Protein AF-A0AAX2RAG4-F1 (afdb_monomer_lite)

Structure (mmCIF, N/CA/C/O backbone):
data_AF-A0AAX2RAG4-F1
#
_entry.id   AF-A0AAX2RAG4-F1
#
loop_
_atom_site.group_PDB
_atom_site.id
_atom_site.type_symbol
_atom_site.label_atom_id
_atom_site.label_alt_id
_atom_site.label_comp_id
_atom_site.label_asym_id
_atom_site.label_entity_id
_atom_site.label_seq_id
_atom_site.pdbx_PDB_ins_code
_atom_site.Cartn_x
_atom_site.Cartn_y
_atom_site.Cartn_z
_atom_site.occupancy
_atom_site.B_iso_or_equiv
_atom_site.auth_seq_id
_atom_site.auth_comp_id
_atom_site.auth_asym_id
_atom_site.auth_atom_id
_atom_site.pdbx_PDB_model_num
ATOM 1 N N . MET A 1 1 ? -92.701 -28.970 1.098 1.00 37.75 1 MET A N 1
ATOM 2 C CA . MET A 1 1 ? -91.226 -29.103 1.079 1.00 37.75 1 MET A CA 1
ATOM 3 C C . MET A 1 1 ? -90.714 -28.076 0.060 1.00 37.75 1 MET A C 1
ATOM 5 O O . MET A 1 1 ? -91.032 -28.248 -1.103 1.00 37.75 1 MET A O 1
ATOM 9 N N . THR A 1 2 ? -90.379 -26.829 0.450 1.00 43.62 2 THR A N 1
ATOM 10 C CA . THR A 1 2 ? -89.018 -26.285 0.770 1.00 43.62 2 THR A CA 1
ATOM 11 C C . THR A 1 2 ? -87.989 -26.554 -0.343 1.00 43.62 2 THR A C 1
ATOM 13 O O . THR A 1 2 ? -87.882 -27.702 -0.738 1.00 43.62 2 THR A O 1
ATOM 16 N N . ASN A 1 3 ? -87.129 -25.653 -0.839 1.00 43.50 3 ASN A N 1
ATOM 17 C CA . ASN A 1 3 ? -86.692 -24.287 -0.496 1.00 43.50 3 ASN A CA 1
ATOM 18 C C . ASN A 1 3 ? -85.662 -23.835 -1.576 1.00 43.50 3 ASN A C 1
ATOM 20 O O . ASN A 1 3 ? -84.988 -24.720 -2.089 1.00 43.50 3 ASN A O 1
ATOM 24 N N . ARG A 1 4 ? -85.424 -22.512 -1.737 1.00 43.94 4 ARG A N 1
ATOM 25 C CA . ARG A 1 4 ? -84.215 -21.829 -2.315 1.00 43.94 4 ARG A CA 1
ATOM 26 C C . ARG A 1 4 ? -83.879 -22.133 -3.790 1.00 43.94 4 ARG A C 1
ATOM 28 O O . ARG A 1 4 ? -83.870 -23.278 -4.196 1.00 43.94 4 ARG A O 1
ATOM 35 N N . GLY A 1 5 ? -83.564 -21.176 -4.658 1.00 37.09 5 GLY A N 1
ATOM 36 C CA . GLY A 1 5 ? -82.753 -19.962 -4.515 1.00 37.09 5 GLY A CA 1
ATOM 37 C C . GLY A 1 5 ? -81.692 -19.974 -5.635 1.00 37.09 5 GLY A C 1
ATOM 38 O O . GLY A 1 5 ? -81.413 -21.049 -6.160 1.00 37.09 5 GLY A O 1
ATOM 39 N N . ALA A 1 6 ? -81.101 -18.808 -5.932 1.00 45.03 6 ALA A N 1
ATOM 40 C CA . ALA A 1 6 ? -80.059 -18.546 -6.946 1.00 45.03 6 ALA A CA 1
ATOM 41 C C . ALA A 1 6 ? -80.590 -18.410 -8.390 1.00 45.03 6 ALA A C 1
ATOM 43 O O . ALA A 1 6 ? -81.412 -19.202 -8.831 1.00 45.03 6 ALA A O 1
ATOM 44 N N . ASP A 1 7 ? -80.159 -17.480 -9.234 1.00 40.81 7 ASP A N 1
ATOM 45 C CA . ASP A 1 7 ? -79.319 -16.281 -9.141 1.00 40.81 7 ASP A CA 1
ATOM 46 C C . ASP A 1 7 ? -79.367 -15.628 -10.544 1.00 40.81 7 ASP A C 1
ATOM 48 O O . ASP A 1 7 ? -79.905 -16.228 -11.476 1.00 40.81 7 ASP A O 1
ATOM 52 N N . MET A 1 8 ? -78.688 -14.488 -10.715 1.00 48.31 8 MET A N 1
ATOM 53 C CA . MET A 1 8 ? -78.346 -13.823 -11.996 1.00 48.31 8 MET A CA 1
ATOM 54 C C . MET A 1 8 ? -79.465 -12.917 -12.548 1.00 48.31 8 MET A C 1
ATOM 56 O O . MET A 1 8 ? -80.428 -13.378 -13.143 1.00 48.31 8 MET A O 1
ATOM 60 N N . ASN A 1 9 ? -79.476 -11.594 -12.350 1.00 42.25 9 ASN A N 1
ATOM 61 C CA . ASN A 1 9 ? -78.424 -10.585 -12.541 1.00 42.25 9 ASN A CA 1
ATOM 62 C C . ASN A 1 9 ? -77.711 -10.710 -13.897 1.00 42.25 9 ASN A C 1
ATOM 64 O O . ASN A 1 9 ? -76.750 -11.466 -14.008 1.00 42.25 9 ASN A O 1
ATOM 68 N N . ARG A 1 10 ? -78.160 -9.939 -14.899 1.00 42.88 10 ARG A N 1
ATOM 69 C CA . ARG A 1 10 ? -77.296 -9.345 -15.934 1.00 42.88 10 ARG A CA 1
ATOM 70 C C . ARG A 1 10 ? -78.033 -8.271 -16.728 1.00 42.88 10 ARG A C 1
ATOM 72 O O . ARG A 1 10 ? -78.867 -8.545 -17.584 1.00 42.88 10 ARG A O 1
ATOM 79 N N . SER A 1 11 ? -77.678 -7.039 -16.396 1.00 49.69 11 SER A N 1
ATOM 80 C CA . SER A 1 11 ? -77.793 -5.861 -17.239 1.00 49.69 11 SER A CA 1
ATOM 81 C C . SER A 1 11 ? -76.720 -5.927 -18.324 1.00 49.69 11 SER A C 1
ATOM 83 O O . SER A 1 11 ? -75.538 -5.910 -17.987 1.00 49.69 11 SER A O 1
ATOM 85 N N . ASP A 1 12 ? -77.101 -5.911 -19.596 1.00 51.25 12 ASP A N 1
ATOM 86 C CA . ASP A 1 12 ? -76.194 -5.563 -20.691 1.00 51.25 12 ASP A CA 1
ATOM 87 C C . ASP A 1 12 ? -76.869 -4.455 -21.509 1.00 51.25 12 ASP A C 1
ATOM 89 O O . ASP A 1 12 ? -77.972 -4.625 -22.013 1.00 51.25 12 ASP A O 1
ATOM 93 N N . HIS A 1 13 ? -76.407 -3.210 -21.390 1.00 46.16 13 HIS A N 1
ATOM 94 C CA . HIS A 1 13 ? -75.175 -2.672 -21.984 1.00 46.16 13 HIS A CA 1
ATOM 95 C C . HIS A 1 13 ? -75.288 -2.540 -23.499 1.00 46.16 13 HIS A C 1
ATOM 97 O O . HIS A 1 13 ? -74.699 -3.325 -24.238 1.00 46.16 13 HIS A O 1
ATOM 103 N N . ASP A 1 14 ? -75.905 -1.443 -23.938 1.00 38.47 14 ASP A N 1
ATOM 104 C CA . ASP A 1 14 ? -75.421 -0.782 -25.142 1.00 38.47 14 ASP A CA 1
ATOM 105 C C . ASP A 1 14 ? -74.399 0.288 -24.757 1.00 38.47 14 ASP A C 1
ATOM 107 O O . ASP A 1 14 ? -74.662 1.282 -24.076 1.00 38.47 14 ASP A O 1
ATOM 111 N N . ARG A 1 15 ? -73.165 -0.034 -25.134 1.00 43.84 15 ARG A N 1
ATOM 112 C CA . ARG A 1 15 ? -71.924 0.667 -24.844 1.00 43.84 15 ARG A CA 1
ATOM 113 C C . ARG A 1 15 ? -71.797 1.887 -25.751 1.00 43.84 15 ARG A C 1
ATOM 115 O O . ARG A 1 15 ? -71.479 1.748 -26.928 1.00 43.84 15 ARG A O 1
ATOM 122 N N . SER A 1 16 ? -71.901 3.086 -25.183 1.00 40.28 16 SER A N 1
ATOM 123 C CA . SER A 1 16 ? -71.326 4.284 -25.802 1.00 40.28 16 SER A CA 1
ATOM 124 C C . SER A 1 16 ? -69.875 4.438 -25.349 1.00 40.28 16 SER A C 1
ATOM 126 O O . SER A 1 16 ? -69.580 4.966 -24.277 1.00 40.28 16 SER A O 1
ATOM 128 N N . SER A 1 17 ? -68.959 3.947 -26.181 1.00 52.50 17 SER A N 1
ATOM 129 C CA . SER A 1 17 ? -67.525 4.213 -26.082 1.00 52.50 17 SER A CA 1
ATOM 130 C C . SER A 1 17 ? -67.264 5.714 -26.225 1.00 52.50 17 SER A C 1
ATOM 132 O O . SER A 1 17 ? -67.457 6.288 -27.294 1.00 52.50 17 SER A O 1
ATOM 134 N N . THR A 1 18 ? -66.805 6.365 -25.156 1.00 49.62 18 THR A N 1
ATOM 135 C CA . THR A 1 18 ? -66.104 7.651 -25.265 1.00 49.62 18 THR A CA 1
ATOM 136 C C . THR A 1 18 ? -64.762 7.541 -24.569 1.00 49.62 18 THR A C 1
ATOM 138 O O . THR A 1 18 ? -64.636 7.596 -23.348 1.00 49.62 18 THR A O 1
ATOM 141 N N . ASN A 1 19 ? -63.752 7.356 -25.409 1.00 50.34 19 ASN A N 1
ATOM 142 C CA . ASN A 1 19 ? -62.339 7.433 -25.101 1.00 50.34 19 ASN A CA 1
ATOM 143 C C . ASN A 1 19 ? -62.022 8.842 -24.556 1.00 50.34 19 ASN A C 1
ATOM 145 O O . ASN A 1 19 ? -61.907 9.796 -25.324 1.00 50.34 19 ASN A O 1
ATOM 149 N N . ARG A 1 20 ? -61.946 9.005 -23.230 1.00 47.72 20 ARG A N 1
ATOM 150 C CA . ARG A 1 20 ? -61.473 10.241 -22.584 1.00 47.72 20 ARG A CA 1
ATOM 151 C C . ARG A 1 20 ? -60.055 10.028 -22.073 1.00 47.72 20 ARG A C 1
ATOM 153 O O . ARG A 1 20 ? -59.838 9.780 -20.891 1.00 47.72 20 ARG A O 1
ATOM 160 N N . GLY A 1 21 ? -59.094 10.147 -22.986 1.00 48.66 21 GLY A N 1
ATOM 161 C CA . GLY A 1 21 ? -57.704 10.402 -22.623 1.00 48.66 21 GLY A CA 1
ATOM 162 C C . GLY A 1 21 ? -57.621 11.739 -21.886 1.00 48.66 21 GLY A C 1
ATOM 163 O O . GLY A 1 21 ? -57.961 12.783 -22.442 1.00 48.66 21 GLY A O 1
ATOM 164 N N . GLN A 1 22 ? -57.233 11.701 -20.614 1.00 56.28 22 GLN A N 1
ATOM 165 C CA . GLN A 1 22 ? -56.990 12.894 -19.812 1.00 56.28 22 GLN A CA 1
ATOM 166 C C . GLN A 1 22 ? -55.708 13.572 -20.313 1.00 56.28 22 GLN A C 1
ATOM 168 O O . GLN A 1 22 ? -54.607 13.076 -20.093 1.00 56.28 22 GLN A O 1
ATOM 173 N N . ALA A 1 23 ? -55.844 14.698 -21.011 1.00 53.62 23 ALA A N 1
ATOM 174 C CA . ALA A 1 23 ? -54.715 15.554 -21.357 1.00 53.62 23 ALA A CA 1
ATOM 175 C C . ALA A 1 23 ? -54.361 16.423 -20.140 1.00 53.62 23 ALA A C 1
ATOM 177 O O . ALA A 1 23 ? -55.017 17.432 -19.875 1.00 53.62 23 ALA A O 1
ATOM 178 N N . LEU A 1 24 ? -53.350 16.005 -19.376 1.00 55.41 24 LEU A N 1
ATOM 179 C CA . LEU A 1 24 ? -52.777 16.798 -18.287 1.00 55.41 24 LEU A CA 1
ATOM 180 C C . LEU A 1 24 ? -52.163 18.081 -18.863 1.00 55.41 24 LEU A C 1
ATOM 182 O O . LEU A 1 24 ? -51.358 18.031 -19.796 1.00 55.41 24 LEU A O 1
ATOM 186 N N . ARG A 1 25 ? -52.552 19.244 -18.329 1.00 57.69 25 ARG A N 1
ATOM 187 C CA . ARG A 1 25 ? -51.966 20.527 -18.733 1.00 57.69 25 ARG A CA 1
ATOM 188 C C . ARG A 1 25 ? -50.541 20.605 -18.191 1.00 57.69 25 ARG A C 1
ATOM 190 O O . ARG A 1 25 ? -50.290 20.259 -17.043 1.00 57.69 25 ARG A O 1
ATOM 197 N N . VAL A 1 26 ? -49.611 21.109 -19.002 1.00 55.16 26 VAL A N 1
ATOM 198 C CA . VAL A 1 26 ? -48.180 21.233 -18.650 1.00 55.16 26 VAL A CA 1
ATOM 199 C C . VAL A 1 26 ? -47.967 21.977 -17.319 1.00 55.16 26 VAL A C 1
ATOM 201 O O . VAL A 1 26 ? -47.059 21.637 -16.568 1.00 55.16 26 VAL A O 1
ATOM 204 N N . GLY A 1 27 ? -48.842 22.931 -16.975 1.00 59.31 27 GLY A N 1
ATOM 205 C CA . GLY A 1 27 ? -48.806 23.628 -15.683 1.00 59.31 27 GLY A CA 1
ATOM 206 C C . GLY A 1 27 ? -49.038 22.721 -14.465 1.00 59.31 27 GLY A C 1
ATOM 207 O O . GLY A 1 27 ? -48.378 22.907 -13.445 1.00 59.31 27 GLY A O 1
ATOM 208 N N . ASP A 1 28 ? -49.893 21.701 -14.583 1.00 58.97 28 ASP A N 1
ATOM 209 C CA . ASP A 1 28 ? -50.189 20.760 -13.493 1.00 58.97 28 ASP A CA 1
ATOM 210 C C . ASP A 1 28 ? -49.030 19.774 -13.276 1.00 58.97 28 ASP A C 1
ATOM 212 O O . ASP A 1 28 ? -48.728 19.403 -12.143 1.00 58.97 28 ASP A O 1
ATOM 216 N N . LEU A 1 29 ? -48.323 19.408 -14.352 1.00 55.88 29 LEU A N 1
ATOM 217 C CA . LEU A 1 29 ? -47.084 18.622 -14.295 1.00 55.88 29 LEU A CA 1
ATOM 218 C C . LEU A 1 29 ? -45.961 19.380 -13.574 1.00 55.88 29 LEU A C 1
ATOM 220 O O . LEU A 1 29 ? -45.241 18.795 -12.766 1.00 55.88 29 LEU A O 1
ATOM 224 N N . ILE A 1 30 ? -45.837 20.689 -13.814 1.00 57.56 30 ILE A N 1
ATOM 225 C CA . ILE A 1 30 ? -44.839 21.527 -13.133 1.00 57.56 30 ILE A CA 1
ATOM 226 C C . ILE A 1 30 ? -45.189 21.671 -11.646 1.00 57.56 30 ILE A C 1
ATOM 228 O O . ILE A 1 30 ? -44.310 21.499 -10.802 1.00 57.56 30 ILE A O 1
ATOM 232 N N . ALA A 1 31 ? -46.459 21.897 -11.302 1.00 58.31 31 ALA A N 1
ATOM 233 C CA . ALA A 1 31 ? -46.896 21.985 -9.907 1.00 58.31 31 ALA A CA 1
ATOM 234 C C . ALA A 1 31 ? -46.709 20.660 -9.142 1.00 58.31 31 ALA A C 1
ATOM 236 O O . ALA A 1 31 ? -46.228 20.674 -8.007 1.00 58.31 31 ALA A O 1
ATOM 237 N N . GLN A 1 32 ? -47.006 19.516 -9.773 1.00 57.31 32 GLN A N 1
ATOM 238 C CA . GLN A 1 32 ? -46.715 18.197 -9.199 1.00 57.31 32 GLN A CA 1
ATOM 239 C C . GLN A 1 32 ? -45.211 17.977 -9.011 1.00 57.31 32 GLN A C 1
ATOM 241 O O . GLN A 1 32 ? -44.806 17.473 -7.966 1.00 57.31 32 GLN A O 1
ATOM 246 N N . SER A 1 33 ? -44.375 18.403 -9.966 1.00 52.81 33 SER A N 1
ATOM 247 C CA . SER A 1 33 ? -42.918 18.291 -9.826 1.00 52.81 33 SER A CA 1
ATOM 248 C C . SER A 1 33 ? -42.385 19.143 -8.669 1.00 52.81 33 SER A C 1
ATOM 250 O O . SER A 1 33 ? -41.611 18.648 -7.855 1.00 52.81 33 SER A O 1
ATOM 252 N N . ALA A 1 34 ? -42.866 20.382 -8.515 1.00 56.31 34 ALA A N 1
ATOM 253 C CA . ALA A 1 34 ? -42.451 21.271 -7.432 1.00 56.31 34 ALA A CA 1
ATOM 254 C C . ALA A 1 34 ? -42.859 20.730 -6.050 1.00 56.31 34 ALA A C 1
ATOM 256 O O . ALA A 1 34 ? -42.070 20.802 -5.110 1.00 56.31 34 ALA A O 1
ATOM 257 N N . ALA A 1 35 ? -44.047 20.127 -5.936 1.00 57.28 35 ALA A N 1
ATOM 258 C CA . ALA A 1 35 ? -44.486 19.461 -4.710 1.00 57.28 35 ALA A CA 1
ATOM 259 C C . ALA A 1 35 ? -43.634 18.220 -4.384 1.00 57.28 35 ALA A C 1
ATOM 261 O O . ALA A 1 35 ? -43.295 18.001 -3.222 1.00 57.28 35 ALA A O 1
ATOM 262 N N . TYR A 1 36 ? -43.225 17.455 -5.403 1.00 53.69 36 TYR A N 1
ATOM 263 C CA . TYR A 1 36 ? -42.334 16.305 -5.235 1.00 53.69 36 TYR A CA 1
ATOM 264 C C . TYR A 1 36 ? -40.940 16.729 -4.750 1.00 53.69 36 TYR A C 1
ATOM 266 O O . TYR A 1 36 ? -40.386 16.104 -3.851 1.00 53.69 36 TYR A O 1
ATOM 274 N N . PHE A 1 37 ? -40.373 17.815 -5.284 1.00 55.06 37 PHE A N 1
ATOM 275 C CA . PHE A 1 37 ? -39.065 18.311 -4.837 1.00 55.06 37 PHE A CA 1
ATOM 276 C C . PHE A 1 37 ? -39.110 18.967 -3.450 1.00 55.06 37 PHE A C 1
ATOM 278 O O . PHE A 1 37 ? -38.154 18.828 -2.691 1.00 55.06 37 PHE A O 1
ATOM 285 N N . ALA A 1 38 ? -40.216 19.622 -3.085 1.00 57.16 38 ALA A N 1
ATOM 286 C CA . ALA A 1 38 ? -40.379 20.234 -1.764 1.00 57.16 38 ALA A CA 1
ATOM 287 C C . ALA A 1 38 ? -40.553 19.201 -0.634 1.00 57.16 38 ALA A C 1
ATOM 289 O O . ALA A 1 38 ? -40.132 19.455 0.489 1.00 57.16 38 ALA A O 1
ATOM 290 N N . GLN A 1 39 ? -41.135 18.030 -0.921 1.00 54.03 39 GLN A N 1
ATOM 291 C CA . GLN A 1 39 ? -41.297 16.949 0.063 1.00 54.03 39 GLN A CA 1
ATOM 292 C C . GLN A 1 39 ? -40.043 16.082 0.251 1.00 54.03 39 GLN A C 1
ATOM 294 O O . GLN A 1 39 ? -39.961 15.361 1.235 1.00 54.03 39 GLN A O 1
ATOM 299 N N . ASN A 1 40 ? -39.061 16.169 -0.654 1.00 51.44 40 ASN A N 1
ATOM 300 C CA . ASN A 1 40 ? -37.791 15.435 -0.567 1.00 51.44 40 ASN A CA 1
ATOM 301 C C . ASN A 1 40 ? -36.618 16.324 -0.107 1.00 51.44 40 ASN A C 1
ATOM 303 O O . ASN A 1 40 ? -35.460 15.961 -0.290 1.00 51.44 40 ASN A O 1
ATOM 307 N N . HIS A 1 41 ? -36.900 17.490 0.485 1.00 49.44 41 HIS A N 1
ATOM 308 C CA . HIS A 1 41 ? -35.918 18.286 1.230 1.00 49.44 41 HIS A CA 1
ATOM 309 C C . HIS A 1 41 ? -35.877 17.845 2.702 1.00 49.44 41 HIS A C 1
ATOM 311 O O . HIS A 1 41 ? -35.936 18.654 3.624 1.00 49.44 41 HIS A O 1
ATOM 317 N N . GLU A 1 42 ? -35.769 16.536 2.929 1.00 51.81 42 GLU A N 1
ATOM 318 C CA . GLU A 1 42 ? -34.984 16.089 4.072 1.00 51.81 42 GLU A CA 1
ATOM 319 C C . GLU A 1 42 ? -33.547 16.451 3.704 1.00 51.81 42 GLU A C 1
ATOM 321 O O . GLU A 1 42 ? -32.979 15.909 2.752 1.00 51.81 42 GLU A O 1
ATOM 326 N N . GLU A 1 43 ? -33.004 17.470 4.375 1.00 55.03 43 GLU A N 1
ATOM 327 C CA . GLU A 1 43 ? -31.569 17.729 4.365 1.00 55.03 43 GLU A CA 1
ATOM 328 C C . GLU A 1 43 ? -30.876 16.371 4.501 1.00 55.03 43 GLU A C 1
ATOM 330 O O . GLU A 1 43 ? -31.230 15.622 5.417 1.00 55.03 43 GLU A O 1
ATOM 335 N N . PRO A 1 44 ? -29.942 15.988 3.611 1.00 51.59 44 PRO A N 1
ATOM 336 C CA . PRO A 1 44 ? -29.139 14.828 3.913 1.00 51.59 44 PRO A CA 1
ATOM 337 C C . PRO A 1 44 ? -28.447 15.177 5.225 1.00 51.59 44 PRO A C 1
ATOM 339 O O . PRO A 1 44 ? -27.588 16.061 5.248 1.00 51.59 44 PRO A O 1
ATOM 342 N N . GLU A 1 45 ? -28.848 14.522 6.319 1.00 51.09 45 GLU A N 1
ATOM 343 C CA . GLU A 1 45 ? -27.989 14.386 7.480 1.00 51.09 45 GLU A CA 1
ATOM 344 C C . GLU A 1 45 ? -26.658 13.951 6.887 1.00 51.09 45 GLU A C 1
ATOM 346 O O . GLU A 1 45 ? -26.526 12.846 6.349 1.00 51.09 45 GLU A O 1
ATOM 351 N N . VAL A 1 46 ? -25.697 14.874 6.871 1.00 56.41 46 VAL A N 1
ATOM 352 C CA . VAL A 1 46 ? -24.322 14.570 6.529 1.00 56.41 46 VAL A CA 1
ATOM 353 C C . VAL A 1 46 ? -23.892 13.654 7.655 1.00 56.41 46 VAL A C 1
ATOM 355 O O . VAL A 1 46 ? -23.384 14.109 8.679 1.00 56.41 46 VAL A O 1
ATOM 358 N N . GLN A 1 47 ? -24.171 12.357 7.503 1.00 51.91 47 GLN A N 1
ATOM 359 C CA . GLN A 1 47 ? -23.550 11.339 8.317 1.00 51.91 47 GLN A CA 1
ATOM 360 C C . GLN A 1 47 ? -22.068 11.672 8.231 1.00 51.91 47 GLN A C 1
ATOM 362 O O . GLN A 1 47 ? -21.555 11.780 7.108 1.00 51.91 47 GLN A O 1
ATOM 367 N N . PRO A 1 48 ? -21.391 11.944 9.359 1.00 54.09 48 PRO A N 1
ATOM 368 C CA . PRO A 1 48 ? -19.966 12.182 9.313 1.00 54.09 48 PRO A CA 1
ATOM 369 C C . PRO A 1 48 ? -19.389 10.942 8.648 1.00 54.09 48 PRO A C 1
ATOM 371 O O . PRO A 1 48 ? -19.507 9.842 9.188 1.00 54.09 48 PRO A O 1
ATOM 374 N N . VAL A 1 49 ? -18.885 11.103 7.422 1.00 63.47 49 VAL A N 1
ATOM 375 C CA . VAL A 1 49 ? -18.255 10.020 6.677 1.00 63.47 49 VAL A CA 1
ATOM 376 C C . VAL A 1 49 ? -17.078 9.624 7.549 1.00 63.47 49 VAL A C 1
ATOM 378 O O . VAL A 1 49 ? -16.083 10.347 7.612 1.00 63.47 49 VAL A O 1
ATOM 381 N N . GLY A 1 50 ? -17.263 8.560 8.333 1.00 69.75 50 GLY A N 1
ATOM 382 C CA . GLY A 1 50 ? -16.248 8.072 9.250 1.00 69.75 50 GLY A CA 1
ATOM 383 C C . GLY A 1 50 ? -14.967 7.870 8.462 1.00 69.75 50 GLY A C 1
ATOM 384 O O . GLY A 1 50 ? -15.026 7.453 7.303 1.00 69.75 50 GLY A O 1
ATOM 385 N N . ASP A 1 51 ? -13.830 8.228 9.059 1.00 83.19 51 ASP A N 1
ATOM 386 C CA . ASP A 1 51 ? -12.559 8.149 8.350 1.00 83.19 51 ASP A CA 1
ATOM 387 C C . ASP A 1 51 ? -12.374 6.726 7.797 1.00 83.19 51 ASP A C 1
ATOM 389 O O . ASP A 1 51 ? -12.405 5.760 8.570 1.00 83.19 51 ASP A O 1
ATOM 393 N N . PRO A 1 52 ? -12.269 6.567 6.467 1.00 87.00 52 PRO A N 1
ATOM 394 C CA . PRO A 1 52 ? -12.289 5.254 5.855 1.00 87.00 52 PRO A CA 1
ATOM 395 C C . PRO A 1 52 ? -11.120 4.407 6.356 1.00 87.00 52 PRO A C 1
ATOM 397 O O . PRO A 1 52 ? -9.962 4.819 6.335 1.00 87.00 52 PRO A O 1
ATOM 400 N N . MET A 1 53 ? -11.429 3.196 6.812 1.00 92.62 53 MET A N 1
ATOM 401 C CA . MET A 1 53 ? -10.432 2.264 7.326 1.00 92.62 53 MET A CA 1
ATOM 402 C C . MET A 1 53 ? -9.977 1.295 6.243 1.00 92.62 53 MET A C 1
ATOM 404 O O . MET A 1 53 ? -10.783 0.783 5.466 1.00 92.62 53 MET A O 1
ATOM 408 N N . ILE A 1 54 ? -8.686 0.982 6.257 1.00 92.19 54 ILE A N 1
ATOM 409 C CA . ILE A 1 54 ? -8.091 -0.061 5.430 1.00 92.19 54 ILE A CA 1
ATOM 410 C C . ILE A 1 54 ? -7.846 -1.292 6.279 1.00 92.19 54 ILE A C 1
ATOM 412 O O . ILE A 1 54 ? -7.075 -1.267 7.240 1.00 92.19 54 ILE A O 1
ATOM 416 N N . ALA A 1 55 ? -8.497 -2.385 5.898 1.00 94.31 55 ALA A N 1
ATOM 417 C CA . ALA A 1 55 ? -8.306 -3.684 6.519 1.00 94.31 55 ALA A CA 1
ATOM 418 C C . ALA A 1 55 ? -7.014 -4.358 6.030 1.00 94.31 55 ALA A C 1
ATOM 420 O O . ALA A 1 55 ? -6.579 -4.154 4.893 1.00 94.31 55 ALA A O 1
ATOM 421 N N . ILE A 1 56 ? -6.455 -5.258 6.849 1.00 92.69 56 ILE A N 1
ATOM 422 C CA . ILE A 1 56 ? -5.277 -6.072 6.485 1.00 92.69 56 ILE A CA 1
ATOM 423 C C . ILE A 1 56 ? -5.467 -6.760 5.123 1.00 92.69 56 ILE A C 1
ATOM 425 O O . ILE A 1 56 ? -4.572 -6.726 4.283 1.00 92.69 56 ILE A O 1
ATOM 429 N N . ALA A 1 57 ? -6.642 -7.347 4.879 1.00 91.62 57 ALA A N 1
ATOM 430 C CA . ALA A 1 57 ? -6.928 -8.060 3.634 1.00 91.62 57 ALA A CA 1
ATOM 431 C C . ALA A 1 57 ? -6.911 -7.137 2.399 1.00 91.62 57 ALA A C 1
ATOM 433 O O . ALA A 1 57 ? -6.465 -7.535 1.323 1.00 91.62 57 ALA A O 1
ATOM 434 N N . GLN A 1 58 ? -7.363 -5.887 2.545 1.00 93.69 58 GLN A N 1
ATOM 435 C CA . GLN A 1 58 ? -7.311 -4.896 1.465 1.00 93.69 58 GLN A CA 1
ATOM 436 C C . GLN A 1 58 ? -5.867 -4.479 1.174 1.00 93.69 58 GLN A C 1
ATOM 438 O O . GLN A 1 58 ? -5.486 -4.348 0.009 1.00 93.69 58 GLN A O 1
ATOM 443 N N . LEU A 1 59 ? -5.049 -4.341 2.220 1.00 94.31 59 LEU A N 1
ATOM 444 C CA . LEU A 1 59 ? -3.626 -4.048 2.094 1.00 94.31 59 LEU A CA 1
ATOM 445 C C . LEU A 1 59 ? -2.863 -5.202 1.423 1.00 94.31 59 LEU A C 1
ATOM 447 O O . LEU A 1 59 ? -2.066 -4.971 0.515 1.00 94.31 59 LEU A O 1
ATOM 451 N N . GLU A 1 60 ? -3.155 -6.448 1.796 1.00 94.81 60 GLU A N 1
ATOM 452 C CA . GLU A 1 60 ? -2.592 -7.637 1.150 1.00 94.81 60 GLU A CA 1
ATOM 453 C C . GLU A 1 60 ? -2.974 -7.707 -0.336 1.00 94.81 60 GLU A C 1
ATOM 455 O O . GLU A 1 60 ? -2.129 -7.970 -1.198 1.00 94.81 60 GLU A O 1
ATOM 460 N N . ALA A 1 61 ? -4.235 -7.416 -0.666 1.00 95.38 61 ALA A N 1
ATOM 461 C CA . ALA A 1 61 ? -4.681 -7.331 -2.050 1.00 95.38 61 ALA A CA 1
ATOM 462 C C . ALA A 1 61 ? -3.921 -6.241 -2.826 1.00 95.38 61 ALA A C 1
ATOM 464 O O . ALA A 1 61 ? -3.472 -6.498 -3.945 1.00 95.38 61 ALA A O 1
ATOM 465 N N . ALA A 1 62 ? -3.717 -5.060 -2.234 1.00 94.75 62 ALA A N 1
ATOM 466 C CA . ALA A 1 62 ? -2.958 -3.967 -2.843 1.00 94.75 62 ALA A CA 1
ATOM 467 C C . ALA A 1 62 ? -1.491 -4.353 -3.110 1.00 94.75 62 ALA A C 1
ATOM 469 O O . ALA A 1 62 ? -1.002 -4.174 -4.227 1.00 94.75 62 ALA A O 1
ATOM 470 N N . ILE A 1 63 ? -0.815 -4.976 -2.138 1.00 95.06 63 ILE A N 1
ATOM 471 C CA . ILE A 1 63 ? 0.550 -5.505 -2.306 1.00 95.06 63 ILE A CA 1
ATOM 472 C C . ILE A 1 63 ? 0.595 -6.531 -3.444 1.00 95.06 63 ILE A C 1
ATOM 474 O O . ILE A 1 63 ? 1.509 -6.516 -4.268 1.00 95.06 63 ILE A O 1
ATOM 478 N N . ASN A 1 64 ? -0.400 -7.415 -3.526 1.00 94.75 64 ASN A N 1
ATOM 479 C CA . ASN A 1 64 ? -0.459 -8.430 -4.572 1.00 94.75 64 ASN A CA 1
ATOM 480 C C . ASN A 1 64 ? -0.688 -7.835 -5.969 1.00 94.75 64 ASN A C 1
ATOM 482 O O . ASN A 1 64 ? -0.074 -8.320 -6.923 1.00 94.75 64 ASN A O 1
ATOM 486 N N . ARG A 1 65 ? -1.493 -6.772 -6.108 1.00 93.81 65 ARG A N 1
ATOM 487 C CA . ARG A 1 65 ? -1.619 -6.016 -7.373 1.00 93.81 65 ARG A CA 1
ATOM 488 C C . ARG A 1 65 ? -0.272 -5.423 -7.779 1.00 93.81 65 ARG A C 1
ATOM 490 O O . ARG A 1 65 ? 0.227 -5.714 -8.867 1.00 93.81 65 ARG A O 1
ATOM 497 N N . LEU A 1 66 ? 0.385 -4.740 -6.839 1.00 91.81 66 LEU A N 1
ATOM 498 C CA . LEU A 1 66 ? 1.741 -4.219 -7.008 1.00 91.81 66 LEU A CA 1
ATOM 499 C C . LEU A 1 66 ? 2.791 -5.308 -7.213 1.00 91.81 66 LEU A C 1
ATOM 501 O O . LEU A 1 66 ? 3.906 -4.960 -7.536 1.00 91.81 66 LEU A O 1
ATOM 505 N N . ARG A 1 67 ? 2.510 -6.602 -7.022 1.00 89.31 67 ARG A N 1
ATOM 506 C CA . ARG A 1 67 ? 3.459 -7.694 -7.302 1.00 89.31 67 ARG A CA 1
ATOM 507 C C . ARG A 1 67 ? 3.218 -8.339 -8.664 1.00 89.31 67 ARG A C 1
ATOM 509 O O . ARG A 1 67 ? 4.172 -8.734 -9.327 1.00 89.31 67 ARG A O 1
ATOM 516 N N . ARG A 1 68 ? 1.951 -8.478 -9.060 1.00 86.94 68 ARG A N 1
ATOM 517 C CA . ARG A 1 68 ? 1.524 -9.187 -10.280 1.00 86.94 68 ARG A CA 1
ATOM 518 C C . ARG A 1 68 ? 1.578 -8.333 -11.547 1.00 86.94 68 ARG A C 1
ATOM 520 O O . ARG A 1 68 ? 1.409 -8.879 -12.634 1.00 86.94 68 ARG A O 1
ATOM 527 N N . ARG A 1 69 ? 1.810 -7.025 -11.419 1.00 82.94 69 ARG A N 1
ATOM 528 C CA . ARG A 1 69 ? 2.027 -6.124 -12.559 1.00 82.94 69 ARG A CA 1
ATOM 529 C C . ARG A 1 69 ? 3.176 -6.590 -13.462 1.00 82.94 69 ARG A C 1
ATOM 531 O O . ARG A 1 69 ? 4.084 -7.303 -13.030 1.00 82.94 69 ARG A O 1
ATOM 538 N N . ARG A 1 70 ? 3.133 -6.170 -14.723 1.00 78.12 70 ARG A N 1
ATOM 539 C CA . ARG A 1 70 ? 4.236 -6.396 -15.661 1.00 78.12 70 ARG A CA 1
ATOM 540 C C . ARG A 1 70 ? 5.425 -5.527 -15.258 1.00 78.12 70 ARG A C 1
ATOM 542 O O . ARG A 1 70 ? 5.234 -4.374 -14.883 1.00 78.12 70 ARG A O 1
ATOM 549 N N . PHE A 1 71 ? 6.623 -6.095 -15.315 1.00 81.19 71 PHE A N 1
ATOM 550 C CA . PHE A 1 71 ? 7.846 -5.311 -15.200 1.00 81.19 71 PHE A CA 1
ATOM 551 C C . PHE A 1 71 ? 8.094 -4.573 -16.506 1.00 81.19 71 PHE A C 1
ATOM 553 O O . PHE A 1 71 ? 7.767 -5.097 -17.575 1.00 81.19 71 PHE A O 1
ATOM 560 N N . ASP A 1 72 ? 8.668 -3.383 -16.400 1.00 77.69 72 ASP A N 1
ATOM 561 C CA . ASP A 1 72 ? 9.166 -2.683 -17.571 1.00 77.69 72 ASP A CA 1
ATOM 562 C C . ASP A 1 72 ? 10.606 -3.121 -17.841 1.00 77.69 72 ASP A C 1
ATOM 564 O O . ASP A 1 72 ? 11.322 -3.547 -16.928 1.00 77.69 72 ASP A O 1
ATOM 568 N N . VAL A 1 73 ? 11.023 -3.047 -19.095 1.00 80.50 73 VAL A N 1
ATOM 569 C CA . VAL A 1 73 ? 12.392 -3.344 -19.509 1.00 80.50 73 VAL A CA 1
ATOM 570 C C . VAL A 1 73 ? 12.909 -2.108 -20.216 1.00 80.50 73 VAL A C 1
ATOM 572 O O . VAL A 1 73 ? 12.310 -1.651 -21.188 1.00 80.50 73 VAL A O 1
ATOM 575 N N . ASP A 1 74 ? 14.000 -1.541 -19.713 1.00 79.94 74 ASP A N 1
ATOM 576 C CA . ASP A 1 74 ? 14.579 -0.349 -20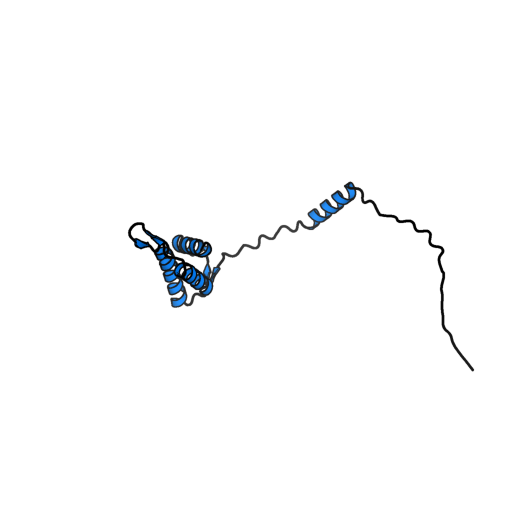.321 1.00 79.94 74 ASP A CA 1
ATOM 577 C C . ASP A 1 74 ? 15.209 -0.645 -21.695 1.00 79.94 74 ASP A C 1
ATOM 579 O O . ASP A 1 74 ? 15.334 -1.792 -22.133 1.00 79.94 74 ASP A O 1
ATOM 583 N N . GLY A 1 75 ? 15.650 0.409 -22.387 1.00 78.56 75 GLY A N 1
ATOM 584 C CA . GLY A 1 75 ? 16.310 0.282 -23.691 1.00 78.56 75 GLY A CA 1
ATOM 585 C C . GLY A 1 75 ? 17.618 -0.524 -23.677 1.00 78.56 75 GLY A C 1
ATOM 586 O O . GLY A 1 75 ? 18.106 -0.887 -24.744 1.00 78.56 75 GLY A O 1
ATOM 587 N N . ASN A 1 76 ? 18.168 -0.829 -22.497 1.00 86.88 76 ASN A N 1
ATOM 588 C CA . ASN A 1 76 ? 19.377 -1.631 -22.310 1.00 86.88 76 ASN A CA 1
ATOM 589 C C . ASN A 1 76 ? 19.066 -3.090 -21.922 1.00 86.88 76 ASN A C 1
ATOM 591 O O . ASN A 1 76 ? 19.993 -3.869 -21.697 1.00 86.88 76 ASN A O 1
ATOM 595 N N . GLY A 1 77 ? 17.788 -3.478 -21.833 1.00 82.44 77 GLY A N 1
ATOM 596 C CA . GLY A 1 77 ? 17.376 -4.824 -21.432 1.00 82.44 77 GLY A CA 1
ATOM 597 C C . GLY A 1 77 ? 17.336 -5.050 -19.916 1.00 82.44 77 GLY A C 1
ATOM 598 O O . GLY A 1 77 ? 17.219 -6.196 -19.476 1.00 82.44 77 GLY A O 1
ATOM 599 N N . ILE A 1 78 ? 17.438 -3.994 -19.104 1.00 83.56 78 ILE A N 1
ATOM 600 C CA . ILE A 1 78 ? 17.384 -4.071 -17.642 1.00 83.56 78 ILE A CA 1
ATOM 601 C C . ILE A 1 78 ? 15.924 -4.062 -17.192 1.00 83.56 78 ILE A C 1
ATOM 603 O O . ILE A 1 78 ? 15.139 -3.199 -17.578 1.00 83.56 78 ILE A O 1
ATOM 607 N N . VAL A 1 79 ? 15.565 -5.016 -16.333 1.00 83.00 79 VAL A N 1
ATOM 608 C CA . VAL A 1 79 ? 14.236 -5.092 -15.718 1.00 83.00 79 VAL A CA 1
ATOM 609 C C . VAL A 1 79 ? 14.103 -3.997 -14.659 1.00 83.00 79 VAL A C 1
ATOM 611 O O . VAL A 1 79 ? 14.835 -4.001 -13.668 1.00 83.00 79 VAL A O 1
ATOM 614 N N . ILE A 1 80 ? 13.149 -3.087 -14.846 1.00 82.31 80 ILE A N 1
ATOM 615 C CA . ILE A 1 80 ? 12.840 -2.007 -13.909 1.00 82.31 80 ILE A CA 1
ATOM 616 C C . ILE A 1 80 ? 11.517 -2.298 -13.202 1.00 82.31 80 ILE A C 1
ATOM 618 O O . ILE A 1 80 ? 10.470 -2.526 -13.813 1.00 82.31 80 ILE A O 1
ATOM 622 N N . ASP A 1 81 ? 11.566 -2.240 -11.873 1.00 85.12 81 ASP A N 1
ATOM 623 C CA . ASP A 1 81 ? 10.396 -2.321 -11.009 1.00 85.12 81 ASP A CA 1
ATOM 624 C C . ASP A 1 81 ? 10.029 -0.933 -10.466 1.00 85.12 81 ASP A C 1
ATOM 626 O O . ASP A 1 81 ? 10.412 -0.545 -9.363 1.00 85.12 81 ASP A O 1
ATOM 630 N N . PHE A 1 82 ? 9.250 -0.177 -11.242 1.00 83.62 82 PHE A N 1
ATOM 631 C CA . PHE A 1 82 ? 8.800 1.172 -10.865 1.00 83.62 82 PHE A CA 1
ATOM 632 C C . PHE A 1 82 ? 7.949 1.224 -9.590 1.00 83.62 82 PHE A C 1
ATOM 634 O O . PHE A 1 82 ? 7.738 2.304 -9.035 1.00 83.62 82 PHE A O 1
ATOM 641 N N . HIS A 1 83 ? 7.446 0.075 -9.136 1.00 90.00 83 HIS A N 1
ATOM 642 C CA . HIS A 1 83 ? 6.528 -0.025 -8.010 1.00 90.00 83 HIS A CA 1
ATOM 643 C C . HIS A 1 83 ? 7.156 -0.654 -6.765 1.00 90.00 83 HIS A C 1
ATOM 645 O O . HIS A 1 83 ? 6.448 -0.897 -5.784 1.00 90.00 83 HIS A O 1
ATOM 651 N N . ASP A 1 84 ? 8.465 -0.920 -6.786 1.00 90.69 84 ASP A N 1
ATOM 652 C CA . ASP A 1 84 ? 9.152 -1.587 -5.680 1.00 90.69 84 ASP A CA 1
ATOM 653 C C . ASP A 1 84 ? 9.030 -0.789 -4.375 1.00 90.69 84 ASP A C 1
ATOM 655 O O . ASP A 1 84 ? 8.643 -1.329 -3.339 1.00 90.69 84 ASP A O 1
ATOM 659 N N . ARG A 1 85 ? 9.211 0.534 -4.453 1.00 92.00 85 ARG A N 1
ATOM 660 C CA . ARG A 1 85 ? 9.090 1.432 -3.297 1.00 92.00 85 ARG A CA 1
ATOM 661 C C . ARG A 1 85 ? 7.679 1.442 -2.705 1.00 92.00 85 ARG A C 1
ATOM 663 O O . ARG A 1 85 ? 7.521 1.384 -1.489 1.00 92.00 85 ARG A O 1
ATOM 670 N N . GLN A 1 86 ? 6.646 1.508 -3.543 1.00 94.62 86 GLN A N 1
ATOM 671 C CA . GLN A 1 86 ? 5.249 1.480 -3.099 1.00 94.62 86 GLN A CA 1
ATOM 672 C C . GLN A 1 86 ? 4.932 0.134 -2.447 1.00 94.62 86 GLN A C 1
ATOM 674 O O . GLN A 1 86 ? 4.299 0.077 -1.392 1.00 94.62 86 GLN A O 1
ATOM 679 N N . ARG A 1 87 ? 5.421 -0.960 -3.038 1.00 94.25 87 ARG A N 1
ATOM 680 C CA . ARG A 1 87 ? 5.273 -2.306 -2.484 1.00 94.25 87 ARG A CA 1
ATOM 681 C C . ARG A 1 87 ? 5.945 -2.425 -1.117 1.00 94.25 87 ARG A C 1
ATOM 683 O O . ARG A 1 87 ? 5.345 -2.994 -0.206 1.00 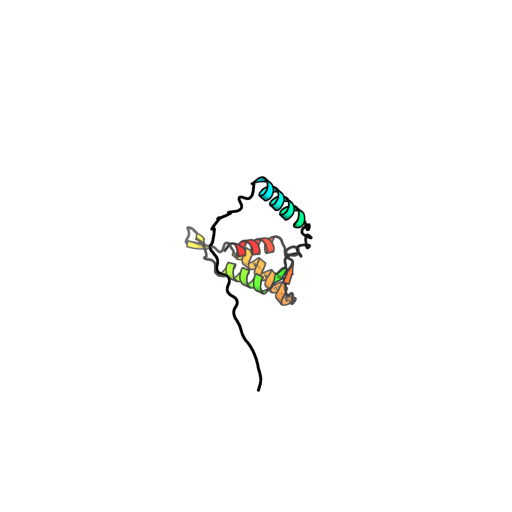94.25 87 ARG A O 1
ATOM 690 N N . GLU A 1 88 ? 7.150 -1.888 -0.954 1.00 95.25 88 GLU A N 1
ATOM 691 C CA . GLU A 1 88 ? 7.878 -1.885 0.318 1.00 95.25 88 GLU A CA 1
ATOM 692 C C . GLU A 1 88 ? 7.137 -1.087 1.402 1.00 95.25 88 GLU A C 1
ATOM 694 O O . GLU A 1 88 ? 6.978 -1.574 2.526 1.00 95.25 88 GLU A O 1
ATOM 699 N N . GLN A 1 89 ? 6.600 0.087 1.055 1.00 95.25 89 GLN A N 1
ATOM 700 C CA . GLN A 1 89 ? 5.795 0.909 1.967 1.00 95.25 89 GLN A CA 1
ATOM 701 C C . GLN A 1 89 ? 4.568 0.147 2.481 1.00 95.25 89 GLN A C 1
ATOM 703 O O . GLN A 1 89 ? 4.373 0.034 3.692 1.00 95.25 89 GLN A O 1
ATOM 708 N N . LEU A 1 90 ? 3.785 -0.459 1.582 1.00 96.00 90 LEU A N 1
ATOM 709 C CA . LEU A 1 90 ? 2.611 -1.239 1.988 1.00 96.00 90 LEU A CA 1
ATOM 710 C C . LEU A 1 90 ? 2.990 -2.510 2.754 1.00 96.00 90 LEU A C 1
ATOM 712 O O . LEU A 1 90 ? 2.297 -2.893 3.693 1.00 96.00 90 LEU A O 1
ATOM 716 N N . THR A 1 91 ? 4.105 -3.151 2.399 1.00 96.69 91 THR A N 1
ATOM 717 C CA . THR A 1 91 ? 4.604 -4.339 3.111 1.00 96.69 91 THR A CA 1
ATOM 718 C C . THR A 1 91 ? 5.017 -3.998 4.541 1.00 96.69 91 THR A C 1
ATOM 720 O O . THR A 1 91 ? 4.766 -4.784 5.457 1.00 96.69 91 THR A O 1
ATOM 723 N N . THR A 1 92 ? 5.620 -2.829 4.751 1.00 96.81 92 T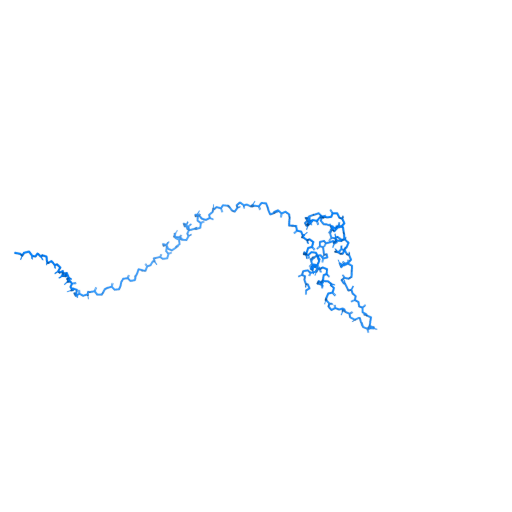HR A N 1
ATOM 724 C CA . THR A 1 92 ? 6.000 -2.342 6.083 1.00 96.81 92 THR A CA 1
ATOM 725 C C . THR A 1 92 ? 4.763 -2.098 6.940 1.00 96.81 92 THR A C 1
ATOM 727 O O . THR A 1 92 ? 4.678 -2.634 8.048 1.00 96.81 92 THR A O 1
ATOM 730 N N . LEU A 1 93 ? 3.764 -1.397 6.395 1.00 95.50 93 LEU A N 1
ATOM 731 C CA . LEU A 1 93 ? 2.475 -1.186 7.057 1.00 95.50 93 LEU A CA 1
ATOM 732 C C . LEU A 1 93 ? 1.786 -2.515 7.400 1.00 95.50 93 LEU A C 1
ATOM 734 O O . LEU A 1 93 ? 1.327 -2.710 8.524 1.00 95.50 93 LEU A O 1
ATOM 738 N N . TYR A 1 94 ? 1.774 -3.464 6.462 1.00 96.25 94 TYR A N 1
ATOM 739 C CA . TYR A 1 94 ? 1.173 -4.784 6.657 1.00 96.25 94 TYR A CA 1
ATOM 740 C C . TYR A 1 94 ? 1.839 -5.537 7.807 1.00 96.25 94 TYR A C 1
ATOM 742 O O . TYR A 1 94 ? 1.162 -6.047 8.701 1.00 96.25 94 TYR A O 1
ATOM 750 N N . ARG A 1 95 ? 3.176 -5.567 7.833 1.00 96.81 95 ARG A N 1
ATOM 751 C CA . ARG A 1 95 ? 3.929 -6.202 8.923 1.00 96.81 95 ARG A CA 1
ATOM 752 C C . ARG A 1 95 ? 3.638 -5.537 10.261 1.00 96.81 95 ARG A C 1
ATOM 754 O O . ARG A 1 95 ? 3.412 -6.251 11.234 1.00 96.81 95 ARG A O 1
ATOM 761 N N . HIS A 1 96 ? 3.590 -4.208 10.297 1.00 95.50 96 HIS A N 1
ATOM 762 C CA . HIS A 1 96 ? 3.242 -3.457 11.499 1.00 95.50 96 HIS A CA 1
ATOM 763 C C . HIS A 1 96 ? 1.841 -3.824 12.014 1.00 95.50 96 HIS A C 1
ATOM 765 O O . HIS A 1 96 ? 1.671 -4.087 13.206 1.00 95.50 96 HIS A O 1
ATOM 771 N N . MET A 1 97 ? 0.847 -3.910 11.125 1.00 95.00 97 MET A N 1
ATOM 772 C CA . MET A 1 97 ? -0.515 -4.308 11.493 1.00 95.00 97 MET A CA 1
ATOM 773 C C . MET A 1 97 ? -0.568 -5.734 12.049 1.00 95.00 97 MET A C 1
ATOM 775 O O . MET A 1 97 ? -1.196 -5.963 13.081 1.00 95.00 97 MET A O 1
ATOM 779 N N . ILE A 1 98 ? 0.132 -6.684 11.422 1.00 95.88 98 ILE A N 1
ATOM 780 C CA . ILE A 1 98 ? 0.194 -8.079 11.885 1.00 95.88 98 ILE A CA 1
ATOM 781 C C . ILE A 1 98 ? 0.877 -8.183 13.253 1.00 95.88 98 ILE A C 1
ATOM 783 O O . ILE A 1 98 ? 0.344 -8.830 14.155 1.00 95.88 98 ILE A O 1
ATOM 787 N N . GLN A 1 99 ? 2.030 -7.531 13.428 1.00 96.94 99 GLN A N 1
ATOM 788 C CA . GLN A 1 99 ? 2.797 -7.563 14.679 1.00 96.94 99 GLN A CA 1
ATOM 789 C C . GLN A 1 99 ? 1.993 -7.015 15.862 1.00 96.94 99 GLN A C 1
ATOM 791 O O . GLN A 1 99 ? 2.036 -7.586 16.949 1.00 96.94 99 GLN A O 1
ATOM 796 N N . ASN A 1 100 ? 1.213 -5.958 15.631 1.00 95.88 100 ASN A N 1
ATOM 797 C CA . ASN A 1 100 ? 0.395 -5.311 16.657 1.00 95.88 100 ASN A CA 1
ATOM 798 C C . ASN A 1 100 ? -1.053 -5.829 16.712 1.00 95.88 100 ASN A C 1
ATOM 800 O O . ASN A 1 100 ? -1.856 -5.307 17.481 1.00 95.88 100 ASN A O 1
ATOM 804 N N . ARG A 1 101 ? -1.403 -6.849 15.912 1.00 93.88 101 ARG A N 1
ATOM 805 C CA . ARG A 1 101 ? -2.766 -7.407 15.799 1.00 93.88 101 ARG A CA 1
ATOM 806 C C . ARG A 1 101 ? -3.837 -6.347 15.484 1.00 93.88 101 ARG A C 1
ATOM 808 O O . ARG A 1 101 ? -4.969 -6.434 15.955 1.00 93.88 101 ARG A O 1
ATOM 815 N N . ILE A 1 102 ? -3.486 -5.352 14.672 1.00 92.81 102 ILE A N 1
ATOM 816 C CA . ILE A 1 102 ? -4.374 -4.264 14.248 1.00 92.81 102 ILE A CA 1
ATOM 817 C C . ILE A 1 102 ? -5.206 -4.743 13.055 1.00 92.81 102 ILE A C 1
ATOM 819 O O . ILE A 1 102 ? -4.664 -4.954 11.977 1.00 92.81 102 ILE A O 1
ATOM 823 N N . GLY A 1 103 ? -6.523 -4.889 13.215 1.00 88.12 103 GLY A N 1
ATOM 824 C CA . GLY A 1 103 ? -7.405 -5.376 12.141 1.00 88.12 103 GLY A CA 1
ATOM 825 C C . GLY A 1 103 ? -7.599 -4.397 10.974 1.00 88.12 103 GLY A C 1
ATOM 826 O O . GLY A 1 103 ? -7.844 -4.82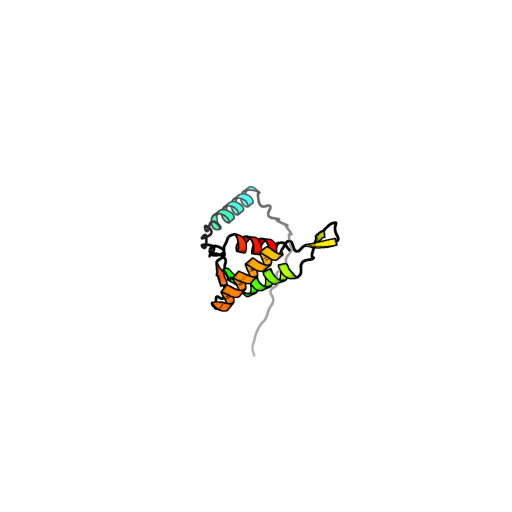0 9.842 1.00 88.12 103 GLY A O 1
ATOM 827 N N . GLY A 1 104 ? -7.445 -3.097 11.231 1.00 90.44 104 GLY A N 1
ATOM 828 C CA . GLY A 1 104 ? -7.574 -2.045 10.232 1.00 90.44 104 GLY A CA 1
ATOM 829 C C . GLY A 1 104 ? -6.978 -0.726 10.710 1.00 90.44 104 GLY A C 1
ATOM 830 O O . GLY A 1 104 ? -6.928 -0.467 11.911 1.00 90.44 104 GLY A O 1
ATOM 831 N N . VAL A 1 105 ? -6.513 0.089 9.769 1.00 91.94 105 VAL A N 1
ATOM 832 C CA . VAL A 1 105 ? -5.903 1.396 10.036 1.00 91.94 105 VAL A CA 1
ATOM 833 C C . VAL A 1 105 ? -6.674 2.468 9.280 1.00 91.94 105 VAL A C 1
ATOM 835 O O . VAL A 1 105 ? -7.047 2.284 8.125 1.00 91.94 105 VAL A O 1
ATOM 838 N N . SER A 1 106 ? -6.928 3.583 9.952 1.00 92.62 106 SER A N 1
ATOM 839 C CA . SER A 1 106 ? -7.638 4.728 9.396 1.00 92.62 106 SER A CA 1
ATOM 840 C C . SER A 1 106 ? -6.822 5.400 8.294 1.00 92.62 106 SER A C 1
ATOM 842 O O . SER A 1 106 ? -5.625 5.637 8.489 1.00 92.62 106 SER A O 1
ATOM 844 N N . LEU A 1 107 ? -7.435 5.755 7.164 1.00 89.62 107 LEU A N 1
ATOM 845 C CA . LEU A 1 107 ? -6.737 6.402 6.051 1.00 89.62 107 LEU A CA 1
ATOM 846 C C . LEU A 1 107 ? -6.070 7.717 6.471 1.00 89.62 107 LEU A C 1
ATOM 848 O O . LEU A 1 107 ? -4.964 7.993 6.006 1.00 89.62 107 LEU A O 1
ATOM 852 N N . SER A 1 108 ? -6.670 8.496 7.378 1.00 91.94 108 SER A N 1
ATOM 853 C CA . SER A 1 108 ? -6.049 9.729 7.893 1.00 91.94 108 SER A CA 1
ATOM 854 C C . SER A 1 108 ? -4.788 9.491 8.729 1.00 91.94 108 SER A C 1
ATOM 856 O O . SER A 1 108 ? -3.929 10.369 8.796 1.00 91.94 108 SER A O 1
ATOM 858 N N . SER A 1 109 ? -4.649 8.307 9.335 1.00 91.50 109 SER A N 1
ATOM 859 C CA . SER A 1 109 ? -3.499 7.950 10.176 1.00 91.50 109 SER A CA 1
ATOM 860 C C . SER A 1 109 ? -2.301 7.419 9.385 1.00 91.50 109 SER A C 1
ATOM 862 O O . SER A 1 109 ? -1.208 7.286 9.933 1.00 91.50 109 SER A O 1
ATOM 864 N N . LEU A 1 110 ? -2.490 7.134 8.094 1.00 91.81 110 LEU A N 1
ATOM 865 C CA . LEU A 1 110 ? -1.423 6.677 7.215 1.00 91.81 110 LEU A CA 1
ATOM 866 C C . LEU A 1 110 ? -0.498 7.823 6.809 1.00 91.81 110 LEU A C 1
ATOM 868 O O . LEU A 1 110 ? -0.928 8.940 6.493 1.00 91.81 110 LEU A O 1
ATOM 872 N N . SER A 1 111 ? 0.790 7.514 6.701 1.00 93.94 111 SER A N 1
ATOM 873 C CA . SER A 1 111 ? 1.756 8.432 6.111 1.00 93.94 111 SER A CA 1
ATOM 874 C C . SER A 1 111 ? 1.374 8.764 4.664 1.00 93.94 111 SER A C 1
ATOM 876 O O . SER A 1 111 ? 0.727 7.992 3.951 1.00 93.94 111 SER A O 1
ATOM 878 N N . SER A 1 112 ? 1.810 9.927 4.178 1.00 92.62 112 SER A N 1
ATOM 879 C CA . SER A 1 112 ? 1.577 10.322 2.781 1.00 92.62 112 SER A CA 1
ATOM 880 C C . SER A 1 112 ? 2.138 9.305 1.778 1.00 92.62 112 SER A C 1
ATOM 882 O O . SER A 1 112 ? 1.560 9.128 0.710 1.00 92.62 112 SER A O 1
ATOM 884 N N . GLY A 1 113 ? 3.225 8.607 2.131 1.00 91.12 113 GLY A N 1
ATOM 885 C CA . GLY A 1 113 ? 3.804 7.546 1.306 1.00 91.12 113 GLY A CA 1
ATOM 886 C C . GLY A 1 113 ? 2.902 6.317 1.200 1.00 91.12 113 GLY A C 1
ATOM 887 O O . GLY A 1 113 ? 2.647 5.845 0.098 1.00 91.12 113 GLY A O 1
ATOM 888 N N . GLU A 1 114 ? 2.362 5.839 2.321 1.00 93.38 114 GLU A N 1
ATOM 889 C CA . GLU A 1 114 ? 1.441 4.692 2.337 1.00 93.38 114 GLU A CA 1
ATOM 890 C C . GLU A 1 114 ? 0.147 5.002 1.581 1.00 93.38 114 GLU A C 1
ATOM 892 O O . GLU A 1 114 ? -0.302 4.193 0.769 1.00 93.38 114 GLU A O 1
ATOM 897 N N . ARG A 1 115 ? -0.411 6.205 1.769 1.00 93.94 115 ARG A N 1
ATOM 898 C CA . ARG A 1 115 ? -1.595 6.658 1.019 1.00 93.94 115 ARG A CA 1
ATOM 899 C C . ARG A 1 115 ? -1.336 6.708 -0.482 1.00 93.94 115 ARG A C 1
ATOM 901 O O . ARG A 1 115 ? -2.150 6.226 -1.264 1.00 93.94 115 ARG A O 1
ATOM 908 N N . PHE A 1 116 ? -0.191 7.255 -0.887 1.00 92.44 116 PHE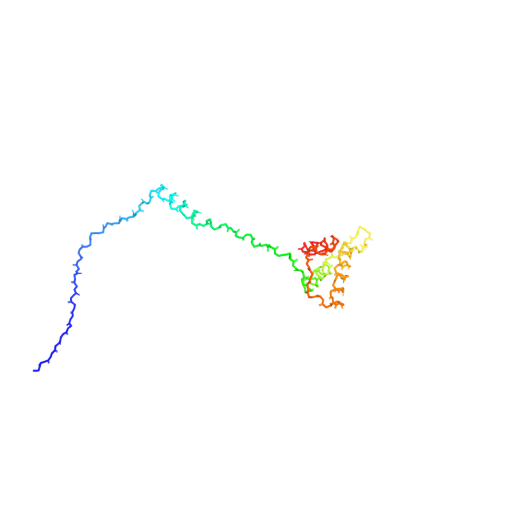 A N 1
ATOM 909 C CA . PHE A 1 116 ? 0.196 7.285 -2.293 1.00 92.44 116 PHE A CA 1
ATOM 910 C C . PHE A 1 116 ? 0.373 5.872 -2.863 1.00 92.44 116 PHE A C 1
ATOM 912 O O . PHE A 1 116 ? -0.119 5.579 -3.949 1.00 92.44 116 PHE A O 1
ATOM 919 N N . ALA A 1 117 ? 1.021 4.972 -2.126 1.00 93.12 117 ALA A N 1
ATOM 920 C CA . ALA A 1 117 ? 1.218 3.593 -2.553 1.00 93.12 117 ALA A CA 1
ATOM 921 C C . ALA A 1 117 ? -0.108 2.829 -2.732 1.00 93.12 117 ALA A C 1
ATOM 923 O O . ALA A 1 117 ? -0.256 2.090 -3.706 1.00 93.12 117 ALA A O 1
ATOM 924 N N . LEU A 1 118 ? -1.089 3.053 -1.851 1.00 93.81 118 LEU A N 1
ATOM 925 C CA . LEU A 1 118 ? -2.450 2.522 -2.000 1.00 93.81 118 LEU A CA 1
ATOM 926 C C . LEU A 1 118 ? -3.132 3.060 -3.260 1.00 93.81 118 LEU A C 1
ATOM 928 O O . LEU A 1 118 ? -3.632 2.277 -4.063 1.00 93.81 118 LEU A O 1
ATOM 932 N N . GLN A 1 119 ? -3.071 4.374 -3.480 1.00 93.50 119 GLN A N 1
ATOM 933 C CA . GLN A 1 119 ? -3.640 5.005 -4.671 1.00 93.50 119 GLN A CA 1
ATOM 934 C C . GLN A 1 119 ? -3.011 4.473 -5.968 1.00 93.50 119 GLN A C 1
ATOM 936 O O . GLN A 1 119 ? -3.701 4.300 -6.971 1.00 93.50 119 GLN A O 1
ATOM 941 N N . VAL A 1 120 ? -1.702 4.206 -5.967 1.00 92.06 120 VAL A N 1
ATOM 942 C CA . VAL A 1 120 ? -1.012 3.581 -7.104 1.00 92.06 120 VAL A CA 1
ATOM 943 C C . VAL A 1 120 ? -1.514 2.152 -7.318 1.00 92.06 120 VAL A C 1
ATOM 945 O O . VAL A 1 120 ? -1.801 1.778 -8.451 1.00 92.06 120 VAL A O 1
ATOM 948 N N . ALA A 1 121 ? -1.669 1.366 -6.250 1.00 91.44 121 ALA A N 1
ATOM 949 C CA . ALA A 1 121 ? -2.143 -0.015 -6.333 1.00 91.44 121 ALA A CA 1
ATOM 950 C C . ALA A 1 121 ? -3.593 -0.145 -6.834 1.00 91.44 121 ALA A C 1
ATOM 952 O O . ALA A 1 121 ? -3.937 -1.167 -7.421 1.00 91.44 121 ALA A O 1
ATOM 953 N N . GLU A 1 122 ? -4.441 0.858 -6.595 1.00 91.25 122 GLU A N 1
ATOM 954 C CA . GLU A 1 122 ? -5.824 0.911 -7.095 1.00 91.25 122 GLU A CA 1
ATOM 955 C C . GLU A 1 122 ? -5.925 1.217 -8.595 1.00 91.25 122 GLU A C 1
ATOM 957 O O . GLU A 1 122 ? -6.972 0.991 -9.197 1.00 91.25 122 GLU A O 1
ATOM 962 N N . ARG A 1 123 ? -4.852 1.733 -9.204 1.00 88.00 123 ARG A N 1
ATOM 963 C CA . ARG A 1 123 ? -4.814 2.137 -10.618 1.00 88.00 123 ARG A CA 1
ATOM 964 C C . ARG A 1 123 ? -4.198 1.088 -11.554 1.00 88.00 123 ARG A C 1
ATOM 966 O O . ARG A 1 123 ? -4.119 1.353 -12.752 1.00 88.00 123 ARG A O 1
ATOM 973 N N . LEU A 1 124 ? -3.741 -0.047 -11.018 1.00 82.50 124 LEU A N 1
ATOM 974 C CA . LEU A 1 124 ? -3.149 -1.176 -11.755 1.00 82.50 124 LEU A CA 1
ATOM 975 C C . LEU A 1 124 ? -4.186 -2.260 -12.054 1.00 82.50 124 LEU A C 1
ATOM 977 O O . LEU A 1 124 ? -4.140 -2.792 -13.184 1.00 82.50 124 LEU A O 1
#

Foldseek 3Di:
DDDDDDDDDDDDDPDDDDDDDDDDDPVVVVVVVVVV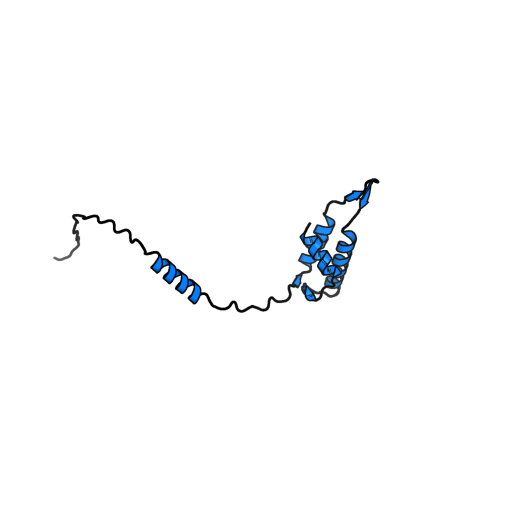VVVPPPPPPPPPPPQDKDFLVLLVLLLVLLVPDDWDADPVRDTDSPLVQLSVLSVVVSVVCVVVVPGIDGLVPDDPSPNVSSVVSVVD

pLDDT: mean 74.78, std 20.23, range [37.09, 96.94]

Radius of gyration: 34.65 Å; chains: 1; bounding box: 111×53×43 Å

Organism: Burkholderia cepacia (NCBI:txid292)

Secondary structure (DSSP, 8-state):
-------------------------HHHHHHHHHHHHHHT---------PPPEEEHHHHHHHHHHHHHSPPEE-TTS-EE-TTHHHHHHHHHHHHHHHHTT-SEEEGGGS-HHHHHHHHHHTT-

Sequence (124 aa):
MTNRGADMNRSDHDRSSTNRGQALRVGDLIAQSAAYFAQNHEEPEVQPVGDPMIAIAQLEAAINRLRRRRFDVDGNGIVIDFHDRQREQLTTLYRHMIQNRIGGVSLSSLSSGERFALQVAERL